Protein AF-A0A340Y3T9-F1 (afdb_monomer)

Structure (mmCIF, N/CA/C/O backbone):
data_AF-A0A340Y3T9-F1
#
_entry.id   AF-A0A340Y3T9-F1
#
loop_
_atom_site.group_PDB
_atom_site.id
_atom_site.type_symbol
_atom_site.label_atom_id
_atom_site.label_alt_id
_atom_site.label_comp_id
_atom_site.label_asym_id
_atom_site.label_entity_id
_atom_site.label_seq_id
_atom_site.pdbx_PDB_ins_code
_atom_site.Cartn_x
_atom_site.Cartn_y
_atom_site.Cartn_z
_atom_site.occupancy
_atom_site.B_iso_or_equiv
_atom_site.auth_seq_id
_atom_site.auth_comp_id
_atom_site.auth_asym_id
_atom_site.auth_atom_id
_atom_site.pdbx_PDB_model_num
ATOM 1 N N . GLU A 1 1 ? 13.109 -15.725 5.612 1.00 52.38 1 GLU A N 1
ATOM 2 C CA . GLU A 1 1 ? 12.552 -15.868 4.254 1.00 52.38 1 GLU A CA 1
ATOM 3 C C . GLU A 1 1 ? 12.036 -14.498 3.850 1.00 52.38 1 GLU A C 1
ATOM 5 O O . GLU A 1 1 ? 11.372 -13.873 4.668 1.00 52.38 1 GLU A O 1
ATOM 10 N N . TRP A 1 2 ? 12.459 -13.976 2.699 1.00 67.75 2 TRP A N 1
ATOM 11 C CA . TRP A 1 2 ? 12.108 -12.625 2.250 1.00 67.75 2 TRP A CA 1
ATOM 12 C C . TRP A 1 2 ? 11.184 -12.734 1.047 1.00 67.75 2 TRP A C 1
ATOM 14 O O . TRP A 1 2 ? 11.438 -13.543 0.158 1.00 67.75 2 TRP A O 1
ATOM 24 N N . VAL A 1 3 ? 10.126 -11.925 1.038 1.00 70.81 3 VAL A N 1
ATOM 25 C CA . VAL A 1 3 ? 9.194 -11.833 -0.089 1.00 70.81 3 VAL A CA 1
ATOM 26 C C . VAL A 1 3 ? 9.958 -11.286 -1.292 1.00 70.81 3 VAL A C 1
ATOM 28 O O . VAL A 1 3 ? 10.649 -10.274 -1.176 1.00 70.81 3 VAL A O 1
ATOM 31 N N . GLY A 1 4 ? 9.857 -11.958 -2.432 1.00 83.69 4 GLY A N 1
ATOM 32 C CA . GLY A 1 4 ? 10.547 -11.591 -3.657 1.00 83.69 4 GLY A CA 1
ATOM 33 C C . GLY A 1 4 ? 9.605 -11.500 -4.852 1.00 83.69 4 GLY A C 1
ATOM 34 O O . GLY A 1 4 ? 8.386 -11.357 -4.743 1.00 83.69 4 GLY A O 1
ATOM 35 N N . GLN A 1 5 ? 10.197 -11.583 -6.040 1.00 88.69 5 GLN A N 1
ATOM 36 C CA . GLN A 1 5 ? 9.478 -11.441 -7.305 1.00 88.69 5 GLN A CA 1
ATOM 37 C C . GLN A 1 5 ? 8.382 -12.503 -7.497 1.00 88.69 5 GLN A C 1
ATOM 39 O O . GLN A 1 5 ? 7.368 -12.230 -8.143 1.00 88.69 5 GLN A O 1
ATOM 44 N N . VAL A 1 6 ? 8.572 -13.708 -6.949 1.00 93.50 6 VAL A N 1
ATOM 45 C CA . VAL A 1 6 ? 7.628 -14.826 -7.090 1.00 93.50 6 VAL A CA 1
ATOM 46 C C . VAL A 1 6 ? 6.319 -14.512 -6.372 1.00 93.50 6 VAL A C 1
ATOM 48 O O . VAL A 1 6 ? 5.248 -14.590 -6.977 1.00 93.50 6 VAL A O 1
ATOM 51 N N . GLU A 1 7 ? 6.399 -14.083 -5.115 1.00 94.88 7 GLU A N 1
ATOM 52 C CA . GLU A 1 7 ? 5.232 -13.738 -4.306 1.00 94.88 7 GLU A CA 1
ATOM 53 C C . GLU A 1 7 ? 4.504 -12.516 -4.880 1.00 94.88 7 GLU A C 1
ATOM 55 O O . GLU A 1 7 ? 3.278 -12.525 -4.981 1.00 94.88 7 GLU A O 1
ATOM 60 N N . ILE A 1 8 ? 5.244 -11.494 -5.330 1.00 95.00 8 ILE A N 1
ATOM 61 C CA . ILE A 1 8 ? 4.664 -10.304 -5.975 1.00 95.00 8 ILE A CA 1
ATOM 62 C C . ILE A 1 8 ? 3.905 -10.689 -7.252 1.00 95.00 8 ILE A C 1
ATOM 64 O O . ILE A 1 8 ? 2.787 -10.223 -7.480 1.00 95.00 8 ILE A O 1
ATOM 68 N N . SER A 1 9 ? 4.471 -11.584 -8.065 1.00 95.62 9 SER A N 1
ATOM 69 C CA . SER A 1 9 ? 3.817 -12.068 -9.287 1.00 95.62 9 SER A CA 1
ATOM 70 C C . SER A 1 9 ? 2.536 -12.847 -8.971 1.00 95.62 9 SER A C 1
ATOM 72 O O . SER A 1 9 ? 1.508 -12.639 -9.620 1.00 95.62 9 SER A O 1
ATOM 74 N N . ALA A 1 10 ? 2.564 -13.700 -7.942 1.00 96.62 10 ALA A N 1
ATOM 75 C CA . AL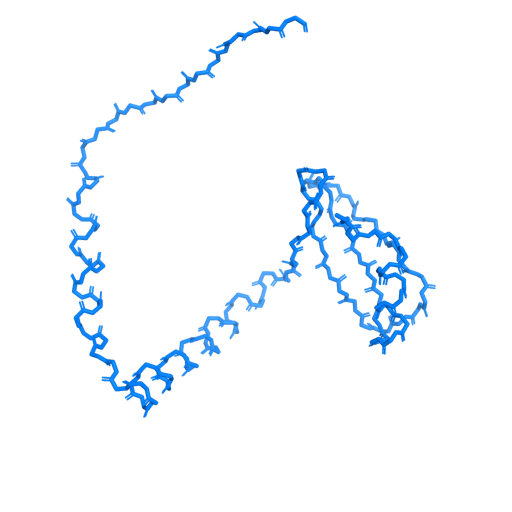A A 1 10 ? 1.390 -14.444 -7.494 1.00 96.62 10 ALA A CA 1
ATOM 76 C C . ALA A 1 10 ? 0.276 -13.507 -6.991 1.00 96.62 10 ALA A C 1
ATOM 78 O O . ALA A 1 10 ? -0.877 -13.644 -7.405 1.00 96.62 10 ALA A O 1
ATOM 79 N N . LEU A 1 11 ? 0.620 -12.516 -6.159 1.00 96.56 11 LEU A N 1
ATOM 80 C CA . LEU A 1 11 ? -0.325 -11.511 -5.660 1.00 96.56 11 LEU A CA 1
ATOM 81 C C . LEU A 1 11 ? -0.920 -10.672 -6.795 1.00 96.56 11 LEU A C 1
ATOM 83 O O . LEU A 1 11 ? -2.120 -10.391 -6.784 1.00 96.56 11 LEU A O 1
ATOM 87 N N . SER A 1 12 ? -0.109 -10.310 -7.791 1.00 97.69 12 SER A N 1
ATOM 88 C CA . SER A 1 12 ? -0.570 -9.561 -8.960 1.00 97.69 12 SER A CA 1
ATOM 89 C C . SER A 1 12 ? -1.671 -10.292 -9.714 1.00 97.69 12 SER A C 1
ATOM 91 O O . SER A 1 12 ? -2.721 -9.708 -9.989 1.00 97.69 12 SER A O 1
ATOM 93 N N . LEU A 1 13 ? -1.473 -11.583 -9.979 1.00 97.75 13 LEU A N 1
ATOM 94 C CA . LEU A 1 13 ? -2.463 -12.414 -10.659 1.00 97.75 13 LEU A CA 1
ATOM 95 C C . LEU A 1 13 ? -3.699 -12.664 -9.787 1.00 97.75 13 LEU A C 1
ATOM 97 O O . LEU A 1 13 ? -4.823 -12.542 -10.274 1.00 97.75 13 LEU A O 1
ATOM 101 N N . MET A 1 14 ? -3.502 -12.966 -8.501 1.00 98.00 14 MET A N 1
ATOM 102 C CA . MET A 1 14 ? -4.587 -13.270 -7.564 1.00 98.00 14 MET A CA 1
ATOM 103 C C . MET A 1 14 ? -5.534 -12.082 -7.368 1.00 98.00 14 MET A C 1
ATOM 105 O O . MET A 1 14 ? -6.752 -12.249 -7.402 1.00 98.00 14 MET A O 1
ATOM 109 N N . TYR A 1 15 ? -4.982 -10.881 -7.185 1.00 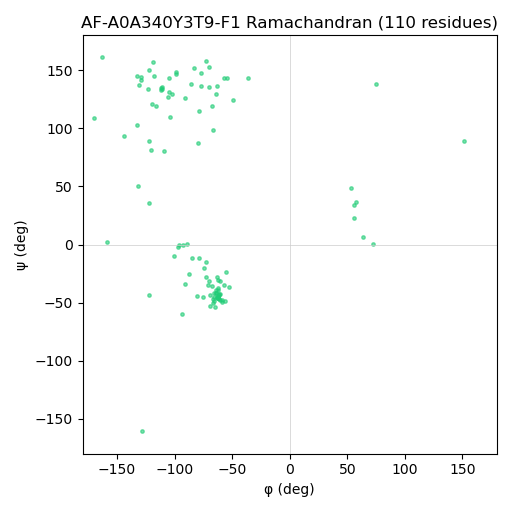97.69 15 TYR A N 1
ATOM 110 C CA . TYR A 1 15 ? -5.766 -9.671 -6.923 1.00 97.69 15 TYR A CA 1
ATOM 111 C C . TYR A 1 15 ? -6.032 -8.826 -8.168 1.00 97.69 15 TYR A C 1
ATOM 113 O O . TYR A 1 15 ? -6.736 -7.822 -8.073 1.00 97.69 15 TYR A O 1
ATOM 121 N N . ARG A 1 16 ? -5.504 -9.231 -9.330 1.00 97.81 16 ARG A N 1
ATOM 122 C CA . ARG A 1 16 ? -5.602 -8.499 -10.601 1.00 97.81 16 ARG A CA 1
ATOM 123 C C . ARG A 1 16 ? -5.123 -7.053 -10.477 1.00 97.81 16 ARG A C 1
ATOM 125 O O . ARG A 1 16 ? -5.814 -6.123 -10.893 1.00 97.81 16 ARG A O 1
ATOM 132 N N . LYS A 1 17 ? -3.943 -6.873 -9.880 1.00 98.12 17 LYS A N 1
ATOM 133 C CA . LYS A 1 17 ? -3.288 -5.566 -9.725 1.00 98.12 17 LYS A CA 1
ATOM 134 C C . LYS A 1 17 ? -1.847 -5.641 -10.177 1.00 98.12 17 LYS A C 1
ATOM 136 O O . LYS A 1 17 ? -1.157 -6.597 -9.838 1.00 98.12 17 LYS A O 1
ATOM 141 N N . ASP A 1 18 ? -1.382 -4.640 -10.909 1.00 97.69 18 ASP A N 1
ATOM 142 C CA . ASP A 1 18 ? 0.039 -4.539 -11.227 1.00 97.69 18 ASP A CA 1
ATOM 143 C C . ASP A 1 18 ? 0.821 -3.878 -10.086 1.00 97.69 18 ASP A C 1
ATOM 145 O O . ASP A 1 18 ? 0.279 -3.080 -9.325 1.00 97.69 18 ASP A O 1
ATOM 149 N N . PHE A 1 19 ? 2.098 -4.212 -9.948 1.00 97.38 19 PHE A N 1
ATOM 150 C CA . PHE A 1 19 ? 2.962 -3.708 -8.887 1.00 97.38 19 PHE A CA 1
ATOM 151 C C . PHE A 1 19 ? 4.022 -2.767 -9.458 1.00 97.38 19 PHE A C 1
ATOM 153 O O . PHE A 1 19 ? 4.681 -3.058 -10.461 1.00 97.38 19 PHE A O 1
ATOM 160 N N . ILE A 1 20 ? 4.198 -1.631 -8.787 1.00 96.69 20 ILE A N 1
ATOM 161 C CA . ILE A 1 20 ? 5.218 -0.626 -9.084 1.00 96.69 20 ILE A CA 1
ATOM 162 C C . ILE A 1 20 ? 6.066 -0.421 -7.832 1.00 96.69 20 ILE A C 1
ATOM 164 O O . ILE A 1 20 ? 5.523 -0.258 -6.739 1.00 96.69 20 ILE A O 1
ATOM 168 N N . ILE A 1 21 ? 7.388 -0.404 -7.998 1.00 95.44 21 ILE A N 1
ATOM 169 C CA . ILE A 1 21 ? 8.348 -0.292 -6.899 1.00 95.44 21 ILE A CA 1
ATOM 170 C C . ILE A 1 21 ? 9.210 0.960 -7.058 1.00 95.44 21 ILE A C 1
ATOM 172 O O . ILE A 1 21 ? 9.940 1.114 -8.040 1.00 95.44 21 ILE A O 1
ATOM 176 N N . TYR A 1 22 ? 9.152 1.824 -6.051 1.00 94.81 22 TYR A N 1
ATOM 177 C CA . TYR A 1 22 ? 10.081 2.925 -5.823 1.00 94.81 22 TYR A CA 1
ATOM 178 C C . TYR A 1 22 ? 11.291 2.405 -5.043 1.00 94.81 22 TYR A C 1
ATOM 180 O O . TYR A 1 22 ? 11.135 1.604 -4.124 1.00 94.81 22 TYR A O 1
ATOM 188 N N . ARG A 1 23 ? 12.496 2.841 -5.413 1.00 91.50 23 ARG A N 1
ATOM 189 C CA . ARG A 1 23 ? 13.748 2.441 -4.740 1.00 91.50 23 ARG A CA 1
ATOM 190 C C . ARG A 1 23 ? 14.513 3.641 -4.212 1.00 91.50 23 ARG A C 1
ATOM 192 O O . ARG A 1 23 ? 14.995 3.625 -3.090 1.00 91.50 23 ARG A O 1
ATOM 199 N N . GLU A 1 24 ? 14.588 4.687 -5.025 1.00 89.62 24 GLU A N 1
ATOM 200 C CA . GLU A 1 24 ? 15.350 5.891 -4.724 1.00 89.62 24 GLU A CA 1
ATOM 201 C C . GLU A 1 24 ? 14.478 7.136 -4.924 1.00 89.62 24 GLU A C 1
ATOM 203 O O . GLU A 1 24 ? 13.647 7.168 -5.844 1.00 89.62 24 GLU A O 1
ATOM 208 N N . PRO A 1 25 ? 14.651 8.175 -4.088 1.00 88.81 25 PRO A N 1
ATOM 209 C CA . PRO A 1 25 ? 13.996 9.458 -4.294 1.00 88.81 25 PRO A CA 1
ATOM 210 C C . PRO A 1 25 ? 14.339 10.044 -5.666 1.00 88.81 25 PRO A C 1
ATOM 212 O O . PRO A 1 25 ? 15.473 9.955 -6.125 1.00 88.81 25 PRO A O 1
ATOM 215 N N . ASN A 1 26 ? 13.367 10.701 -6.300 1.00 89.31 26 ASN A N 1
ATOM 216 C CA . ASN A 1 26 ? 13.524 11.396 -7.588 1.00 89.31 26 ASN A CA 1
ATOM 217 C C . ASN A 1 26 ? 13.886 10.505 -8.793 1.00 89.31 26 ASN A C 1
ATOM 219 O O . ASN A 1 26 ? 14.095 11.022 -9.890 1.00 89.31 26 ASN A O 1
ATOM 223 N N . VAL A 1 27 ? 13.906 9.181 -8.626 1.00 93.06 27 VAL A N 1
ATOM 224 C CA . VAL A 1 27 ? 14.099 8.219 -9.716 1.00 93.06 27 VAL A CA 1
ATOM 225 C C . VAL A 1 27 ? 12.744 7.667 -10.160 1.00 93.06 27 VAL A C 1
ATOM 227 O O . VAL A 1 27 ? 11.814 7.513 -9.365 1.00 93.06 27 VAL A O 1
ATOM 230 N N . SER A 1 28 ? 12.614 7.375 -11.456 1.00 94.38 28 SER A N 1
ATOM 231 C CA . SER A 1 28 ? 11.409 6.725 -11.978 1.00 94.38 28 SER A CA 1
ATOM 232 C C . SER A 1 28 ? 11.246 5.328 -11.368 1.00 94.38 28 SER A C 1
ATOM 234 O O . SER A 1 28 ? 12.223 4.581 -11.287 1.00 94.38 28 SER A O 1
ATOM 236 N N . PRO A 1 29 ? 10.033 4.939 -10.947 1.00 95.00 29 PRO A N 1
ATOM 237 C CA . PRO A 1 29 ? 9.828 3.638 -10.337 1.00 95.00 29 PRO A CA 1
ATOM 238 C C . PRO A 1 29 ? 9.904 2.510 -11.371 1.00 95.00 29 PRO A C 1
ATOM 240 O O . PRO A 1 29 ? 9.670 2.710 -12.563 1.00 95.00 29 PRO A O 1
ATOM 243 N N . SER A 1 30 ? 10.191 1.300 -10.899 1.00 94.12 30 SER A N 1
ATOM 244 C CA . SER A 1 30 ? 10.197 0.092 -11.724 1.00 94.12 30 SER A CA 1
ATOM 245 C C . SER A 1 30 ? 8.822 -0.565 -11.708 1.00 94.12 30 SER A C 1
ATOM 247 O O . SER A 1 30 ? 8.295 -0.877 -10.640 1.00 94.12 30 SER A O 1
ATOM 249 N N . GLN A 1 31 ? 8.251 -0.817 -12.881 1.00 94.81 31 GLN A N 1
ATOM 250 C CA . GLN A 1 31 ? 7.088 -1.686 -13.000 1.00 94.81 31 GLN A CA 1
ATOM 251 C C . GLN A 1 31 ? 7.572 -3.140 -12.932 1.00 94.81 31 GLN A C 1
ATOM 253 O O . GLN A 1 31 ? 8.352 -3.570 -13.774 1.00 94.81 31 GLN A O 1
ATOM 258 N N . VAL A 1 32 ? 7.174 -3.870 -11.888 1.00 94.69 32 VAL A N 1
ATOM 259 C CA . VAL A 1 32 ? 7.680 -5.234 -11.633 1.00 94.69 32 VAL A CA 1
ATOM 260 C C . VAL A 1 32 ? 6.712 -6.325 -12.072 1.00 94.69 32 VAL A C 1
ATOM 262 O O . VAL A 1 32 ? 7.088 -7.494 -12.107 1.00 94.69 32 VAL A O 1
ATOM 265 N N . THR A 1 33 ? 5.482 -5.956 -12.431 1.00 96.12 33 THR A N 1
ATOM 266 C CA . THR A 1 33 ? 4.529 -6.843 -13.103 1.00 96.12 33 THR A CA 1
ATOM 267 C C . THR A 1 33 ? 3.905 -6.136 -14.299 1.00 96.12 33 THR A C 1
ATOM 269 O O . THR A 1 33 ? 3.666 -4.928 -14.280 1.00 96.12 33 THR A O 1
ATOM 272 N N . GLU A 1 34 ? 3.640 -6.893 -15.357 1.00 94.56 34 GLU A N 1
ATOM 273 C CA . GLU A 1 34 ? 3.184 -6.368 -16.646 1.00 94.56 34 GLU A CA 1
ATOM 274 C C . GLU A 1 34 ? 1.967 -7.154 -17.142 1.00 94.56 34 GLU A C 1
ATOM 276 O O . GLU A 1 34 ? 1.924 -7.634 -18.269 1.00 94.56 34 GLU A O 1
ATOM 281 N N . ASN A 1 35 ? 0.967 -7.317 -16.272 1.00 96.75 35 ASN A N 1
ATOM 282 C CA . ASN A 1 35 ? -0.250 -8.062 -16.597 1.00 96.75 35 ASN A CA 1
ATOM 283 C C . ASN A 1 35 ? -1.345 -7.179 -17.228 1.00 96.75 35 ASN A C 1
ATOM 285 O O . ASN A 1 35 ? -2.438 -7.665 -17.528 1.00 96.75 35 ASN A O 1
ATOM 289 N N . ASN A 1 36 ? -1.065 -5.883 -17.416 1.00 96.69 36 ASN A N 1
ATOM 290 C CA . ASN A 1 36 ? -1.983 -4.879 -17.959 1.00 96.69 36 ASN A CA 1
ATOM 291 C C . ASN A 1 36 ? -3.279 -4.751 -17.145 1.00 96.69 36 ASN A C 1
ATOM 293 O O . ASN A 1 36 ? -4.362 -4.525 -17.697 1.00 96.69 36 ASN A O 1
ATOM 297 N N . PHE A 1 37 ? -3.181 -4.875 -15.823 1.00 97.81 37 PHE A N 1
ATOM 298 C CA . PHE A 1 37 ? -4.327 -4.664 -14.953 1.00 97.81 37 PHE A CA 1
ATOM 299 C C . PHE A 1 37 ? -4.619 -3.165 -14.765 1.00 97.81 37 PHE A C 1
ATOM 301 O O . PHE A 1 37 ? -3.703 -2.337 -14.778 1.00 97.81 37 PHE A O 1
ATOM 308 N N . PRO A 1 38 ? -5.899 -2.778 -14.596 1.00 96.06 38 PRO A N 1
ATOM 309 C CA . PRO A 1 38 ? -6.275 -1.368 -14.480 1.00 96.06 38 PRO A CA 1
ATOM 310 C C . PRO A 1 38 ? -5.802 -0.743 -13.162 1.00 96.06 38 PRO A C 1
ATOM 312 O O . PRO A 1 38 ? -5.499 0.448 -13.109 1.00 96.06 38 PRO A O 1
ATOM 315 N N . GLU A 1 39 ? -5.735 -1.544 -12.100 1.00 96.50 39 GLU A N 1
ATOM 316 C CA . GLU A 1 39 ? -5.333 -1.110 -10.769 1.00 96.50 39 GLU A CA 1
ATOM 317 C C . GLU A 1 39 ? -3.873 -1.446 -10.484 1.00 96.50 39 GLU A C 1
ATOM 319 O O . GLU A 1 39 ? -3.344 -2.458 -10.948 1.00 96.50 39 GLU A O 1
ATOM 324 N N . LYS A 1 40 ? -3.230 -0.590 -9.683 1.00 96.38 40 LYS A N 1
ATOM 325 C CA . LYS A 1 40 ? -1.818 -0.713 -9.323 1.00 96.38 40 LYS A CA 1
ATOM 326 C C . LYS A 1 40 ? -1.619 -0.628 -7.816 1.00 96.38 40 LYS A C 1
ATOM 328 O O . LYS A 1 40 ? -2.269 0.177 -7.150 1.00 96.38 40 LYS A O 1
ATOM 333 N N . VAL A 1 41 ? -0.697 -1.433 -7.305 1.00 96.62 41 VAL A N 1
ATOM 334 C CA . VAL A 1 41 ? -0.154 -1.358 -5.947 1.00 96.62 41 VAL A CA 1
ATOM 335 C C . VAL A 1 41 ? 1.217 -0.695 -6.025 1.00 96.62 41 VAL A C 1
ATOM 337 O O . VAL A 1 41 ? 2.054 -1.077 -6.843 1.00 96.62 41 VAL A O 1
ATOM 340 N N . LEU A 1 42 ? 1.434 0.320 -5.192 1.00 96.25 42 LEU A N 1
ATOM 341 C CA . LEU A 1 42 ? 2.690 1.059 -5.130 1.00 96.25 42 LEU A CA 1
ATOM 342 C C . LEU A 1 42 ? 3.448 0.643 -3.872 1.00 96.25 42 LEU A C 1
ATOM 344 O O . LEU A 1 42 ? 2.901 0.711 -2.771 1.00 96.25 42 LEU A O 1
ATOM 348 N N . LEU A 1 43 ? 4.699 0.237 -4.043 1.00 95.56 43 LEU A N 1
ATOM 349 C CA . LEU A 1 43 ? 5.591 -0.147 -2.957 1.00 95.56 43 LEU A CA 1
ATOM 350 C C . LEU A 1 43 ? 6.851 0.718 -2.974 1.00 95.56 43 LEU A C 1
ATOM 352 O O . LEU A 1 43 ? 7.316 1.127 -4.036 1.00 95.56 43 LEU A O 1
ATOM 356 N N . CYS A 1 44 ? 7.433 0.950 -1.808 1.00 94.19 44 CYS A N 1
ATOM 357 C CA . CYS A 1 44 ? 8.800 1.415 -1.646 1.00 94.19 44 CYS A CA 1
ATOM 358 C C . CYS A 1 44 ? 9.641 0.228 -1.185 1.00 94.19 44 CYS A C 1
ATOM 360 O O . CYS A 1 44 ? 9.237 -0.475 -0.263 1.00 94.19 44 CYS A O 1
ATOM 362 N N . PHE A 1 45 ? 10.779 -0.010 -1.829 1.00 93.31 45 PHE A N 1
ATOM 363 C CA . PHE A 1 45 ? 11.753 -0.995 -1.379 1.00 93.31 45 PHE A CA 1
ATOM 364 C C . PHE A 1 45 ? 12.930 -0.284 -0.723 1.00 93.31 45 PHE A C 1
ATOM 366 O O . PHE A 1 45 ? 13.715 0.373 -1.408 1.00 93.3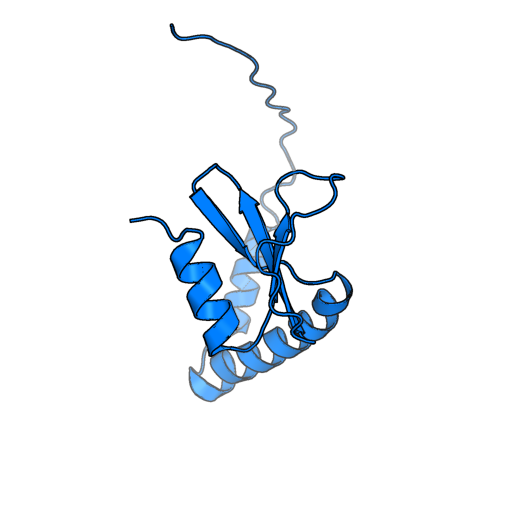1 45 PHE A O 1
ATOM 373 N N . SER A 1 46 ? 13.046 -0.426 0.594 1.00 88.75 46 SER A N 1
ATOM 374 C CA . SER A 1 46 ? 14.074 0.209 1.416 1.00 88.75 46 SER A CA 1
ATOM 375 C C . SER A 1 46 ? 14.942 -0.842 2.117 1.00 88.75 46 SER A C 1
ATOM 377 O O . SER A 1 46 ? 14.560 -2.005 2.281 1.00 88.75 46 SER A O 1
ATOM 379 N N . ASN A 1 47 ? 16.158 -0.445 2.503 1.00 79.19 47 ASN A N 1
ATOM 380 C CA . ASN A 1 47 ? 17.059 -1.217 3.373 1.00 79.19 47 ASN A CA 1
ATOM 381 C C . ASN A 1 47 ? 17.391 -2.646 2.895 1.00 79.19 47 ASN A C 1
ATOM 383 O O . ASN A 1 47 ? 17.767 -3.508 3.685 1.00 79.19 47 ASN A O 1
ATOM 387 N N . GLY A 1 48 ? 17.265 -2.909 1.591 1.00 80.75 48 GLY A N 1
ATOM 388 C CA . GLY A 1 48 ? 17.645 -4.177 0.963 1.00 80.75 48 GLY A CA 1
ATOM 389 C C . GLY A 1 48 ? 16.730 -5.367 1.267 1.00 80.75 48 GLY A C 1
ATOM 390 O O . GLY A 1 48 ? 16.994 -6.458 0.763 1.00 80.75 48 GLY A O 1
ATOM 391 N N . ASN A 1 49 ? 15.666 -5.192 2.057 1.00 83.75 49 ASN A N 1
ATOM 392 C CA . ASN A 1 49 ? 14.754 -6.278 2.423 1.00 83.75 49 ASN A CA 1
ATOM 393 C C . ASN A 1 49 ? 13.355 -5.827 2.893 1.00 83.75 49 ASN A C 1
ATOM 395 O O . ASN A 1 49 ? 12.543 -6.682 3.256 1.00 83.75 49 ASN A O 1
ATOM 399 N N . HIS A 1 50 ? 13.060 -4.524 2.901 1.00 90.56 50 HIS A N 1
ATOM 400 C CA . HIS A 1 50 ? 11.809 -3.996 3.435 1.00 90.56 50 HIS A CA 1
ATOM 401 C C . HIS A 1 50 ? 10.925 -3.420 2.331 1.00 90.56 50 HIS A C 1
ATOM 403 O O . HIS A 1 50 ? 11.402 -2.693 1.461 1.00 90.56 50 HIS A O 1
ATOM 409 N N . TYR A 1 51 ? 9.635 -3.751 2.378 1.00 93.06 51 TYR A N 1
ATOM 410 C CA . TYR A 1 51 ? 8.624 -3.192 1.490 1.00 93.06 51 TYR A CA 1
ATOM 411 C C . TYR A 1 51 ? 7.609 -2.393 2.296 1.00 93.06 51 TYR A C 1
ATOM 413 O O . TYR A 1 51 ? 6.883 -2.965 3.107 1.00 93.06 51 TYR A O 1
ATOM 421 N N . ASP A 1 52 ? 7.507 -1.104 1.993 1.00 93.38 52 ASP A N 1
ATOM 422 C CA . ASP A 1 52 ? 6.470 -0.221 2.517 1.00 93.38 52 ASP A CA 1
ATOM 423 C C . ASP A 1 52 ? 5.420 0.056 1.445 1.00 93.38 52 ASP A C 1
ATOM 425 O O . ASP A 1 52 ? 5.744 0.226 0.268 1.00 93.38 52 ASP A O 1
ATOM 429 N N . ILE A 1 53 ? 4.149 0.148 1.834 1.00 93.69 53 ILE A N 1
ATOM 430 C CA . ILE A 1 53 ? 3.098 0.587 0.915 1.00 93.69 53 ILE A CA 1
ATOM 431 C C . ILE A 1 53 ? 3.147 2.104 0.736 1.00 93.69 53 ILE A C 1
ATOM 433 O O . ILE A 1 53 ? 3.270 2.862 1.697 1.00 93.69 53 ILE A O 1
ATOM 437 N N . VAL A 1 54 ? 3.009 2.555 -0.507 1.00 94.00 54 VAL A N 1
ATOM 438 C CA . VAL A 1 54 ? 3.012 3.977 -0.848 1.00 94.00 54 VAL A CA 1
ATOM 439 C C . VAL A 1 54 ? 1.624 4.385 -1.311 1.00 94.00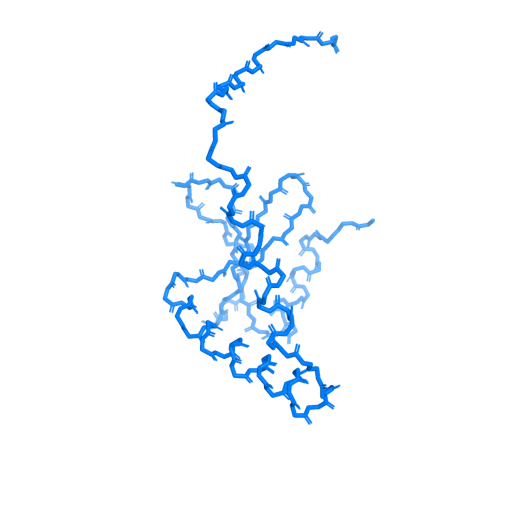 54 VAL A C 1
ATOM 441 O O . VAL A 1 54 ? 1.012 3.741 -2.162 1.00 94.00 54 VAL A O 1
ATOM 444 N N . TYR A 1 55 ? 1.138 5.504 -0.785 1.00 92.75 55 TYR A N 1
ATOM 445 C CA . TYR A 1 55 ? -0.110 6.111 -1.227 1.00 92.75 55 TYR A CA 1
ATOM 446 C C . TYR A 1 55 ? 0.146 7.502 -1.809 1.00 92.75 55 TYR A C 1
ATOM 448 O O . TYR A 1 55 ? 1.004 8.233 -1.310 1.00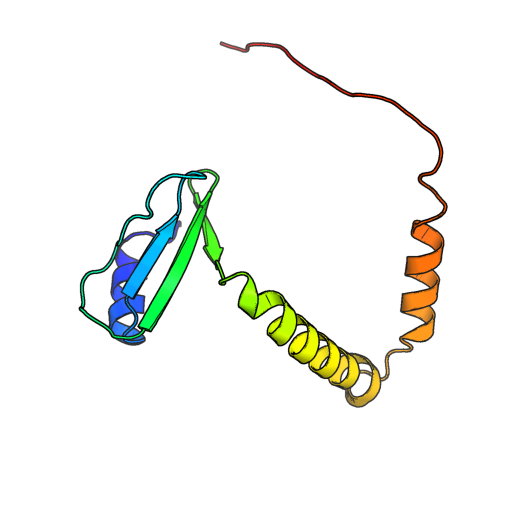 92.75 55 TYR A O 1
ATOM 456 N N . PRO A 1 56 ? -0.611 7.916 -2.841 1.00 91.25 56 PRO A N 1
ATOM 457 C CA . PRO A 1 56 ? -0.594 9.298 -3.302 1.00 91.25 56 PRO A CA 1
ATOM 458 C C . PRO A 1 56 ? -0.903 10.268 -2.155 1.00 91.25 56 PRO A C 1
ATOM 460 O O . PRO A 1 56 ? -1.792 9.995 -1.354 1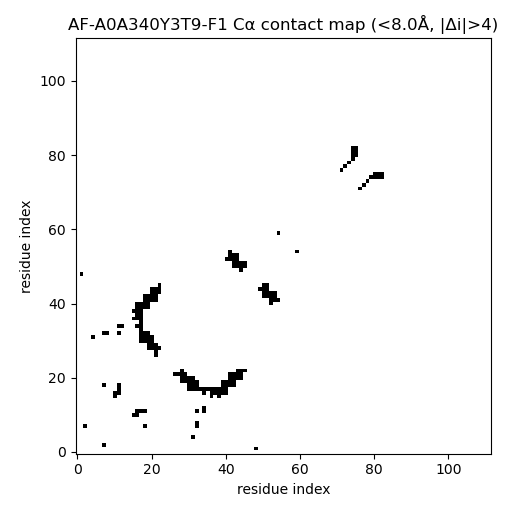.00 91.25 56 PRO A O 1
ATOM 463 N N . ILE A 1 57 ? -0.256 11.438 -2.130 1.00 90.19 57 ILE A N 1
ATOM 464 C CA . ILE A 1 57 ? -0.408 12.443 -1.055 1.00 90.19 57 ILE A CA 1
ATOM 465 C C . ILE A 1 57 ? -1.879 12.811 -0.800 1.00 90.19 57 ILE A C 1
ATOM 467 O O . ILE A 1 57 ? -2.289 12.955 0.348 1.00 90.19 57 ILE A O 1
ATOM 471 N N . LYS A 1 58 ? -2.702 12.865 -1.856 1.00 87.50 58 LYS A N 1
ATOM 472 C CA . LYS A 1 58 ? -4.157 13.094 -1.763 1.00 87.50 58 LYS A CA 1
ATOM 473 C C . LYS A 1 58 ? -4.899 12.106 -0.849 1.00 87.50 58 LYS A C 1
ATOM 475 O O . LYS A 1 58 ? -5.972 12.422 -0.358 1.00 87.50 58 LYS A O 1
ATOM 480 N N . TYR A 1 59 ? -4.348 10.914 -0.621 1.00 90.94 59 TYR A N 1
ATOM 481 C CA . TYR A 1 59 ? -4.944 9.903 0.251 1.00 90.94 59 TYR A CA 1
ATOM 482 C C . TYR A 1 59 ? -4.799 10.250 1.737 1.00 90.94 59 TYR A C 1
ATOM 484 O O . TYR A 1 59 ? -5.565 9.745 2.552 1.00 90.94 59 TYR A O 1
ATOM 492 N N . LYS A 1 60 ? -3.851 11.128 2.099 1.00 91.94 60 LYS A N 1
ATOM 493 C CA . LYS A 1 60 ? -3.587 11.516 3.491 1.00 91.94 60 LYS A CA 1
ATOM 494 C C . LYS A 1 60 ? -4.838 12.066 4.172 1.00 91.94 60 LYS A C 1
ATOM 496 O O . LYS A 1 60 ? -5.173 11.623 5.264 1.00 91.94 60 LYS A O 1
ATOM 501 N N . GLU A 1 61 ? -5.538 12.991 3.520 1.00 92.19 61 GLU A N 1
ATOM 502 C CA . GLU A 1 61 ? -6.732 13.632 4.083 1.00 92.19 61 GLU A CA 1
ATOM 503 C C . GLU A 1 61 ? -7.873 12.629 4.269 1.00 92.19 61 GLU A C 1
ATOM 505 O O . GLU A 1 61 ? -8.431 12.514 5.358 1.00 92.19 61 GLU A O 1
ATOM 510 N N . SER A 1 62 ? -8.173 11.835 3.235 1.00 91.94 62 SER A N 1
ATOM 511 C CA . SER A 1 62 ? -9.210 10.801 3.318 1.00 91.94 62 SER A CA 1
ATOM 512 C C . SER A 1 62 ? -8.885 9.754 4.384 1.00 91.94 62 SER A C 1
ATOM 514 O O . SER A 1 62 ? -9.751 9.389 5.177 1.00 91.94 62 SER A O 1
ATOM 516 N N . SER A 1 63 ? -7.628 9.307 4.450 1.00 92.94 63 SER A N 1
ATOM 517 C CA . SER A 1 63 ? -7.179 8.347 5.457 1.00 92.94 63 SER A CA 1
ATOM 518 C C . SER A 1 63 ? -7.275 8.919 6.867 1.00 92.94 63 SER A C 1
ATOM 520 O O . SER A 1 63 ? -7.663 8.184 7.767 1.00 92.94 63 SER A O 1
ATOM 522 N N . ALA A 1 64 ? -6.959 10.201 7.073 1.00 94.19 64 ALA A N 1
ATOM 523 C CA . ALA A 1 64 ? -7.067 10.841 8.382 1.00 94.19 64 ALA A CA 1
ATOM 524 C C . ALA A 1 64 ? -8.515 10.837 8.895 1.00 94.19 64 ALA A C 1
ATOM 526 O O . ALA A 1 64 ? -8.747 10.487 10.050 1.00 94.19 64 ALA A O 1
ATOM 527 N N . VAL A 1 65 ? -9.489 11.134 8.025 1.00 95.00 65 VAL A N 1
ATOM 528 C CA . VAL A 1 65 ? -10.922 11.092 8.371 1.00 95.00 65 VAL A CA 1
ATOM 529 C C . VAL A 1 65 ? -11.386 9.666 8.679 1.00 95.00 65 VAL A C 1
ATOM 531 O O . VAL A 1 65 ? -12.086 9.432 9.661 1.00 95.00 65 VAL A O 1
ATOM 534 N N . CYS A 1 66 ? -10.996 8.686 7.860 1.00 95.88 66 CYS A N 1
ATOM 535 C CA . CYS A 1 66 ? -11.357 7.292 8.121 1.00 95.88 66 CYS A CA 1
ATOM 536 C C . CYS A 1 66 ? -10.729 6.775 9.422 1.00 95.88 66 CYS A C 1
ATOM 538 O O . CYS A 1 66 ? -11.393 6.078 10.187 1.00 95.88 66 CYS A O 1
ATOM 540 N N . GLN A 1 67 ? -9.463 7.117 9.670 1.00 95.75 67 GLN A N 1
ATOM 541 C CA . GLN A 1 67 ? -8.743 6.742 10.884 1.00 95.75 67 GLN A CA 1
ATOM 542 C C . GLN A 1 67 ? -9.388 7.365 12.125 1.00 95.75 67 GLN A C 1
ATOM 544 O O . GLN A 1 67 ? -9.606 6.641 13.093 1.00 95.75 67 GLN A O 1
ATOM 549 N N . SER A 1 68 ? -9.747 8.656 12.100 1.00 94.94 68 SER A N 1
ATOM 550 C CA . SER A 1 68 ? -10.384 9.307 13.253 1.00 94.94 68 SER A CA 1
ATOM 551 C C . SER A 1 68 ? -11.726 8.663 13.597 1.00 94.94 68 SER A C 1
ATOM 553 O O . SER A 1 68 ? -11.943 8.300 14.750 1.00 94.94 68 SER A O 1
ATOM 555 N N . LEU A 1 69 ? -12.577 8.419 12.594 1.00 96.75 69 LEU A N 1
ATOM 556 C CA . LEU A 1 69 ? -13.867 7.760 12.796 1.00 96.75 69 LEU A CA 1
ATOM 557 C C . LEU A 1 69 ? -13.700 6.336 13.341 1.00 96.75 69 LEU A C 1
ATOM 559 O O . LEU A 1 69 ? -14.393 5.940 14.277 1.00 96.75 69 LEU A O 1
ATOM 563 N N . LEU A 1 70 ? -12.786 5.553 12.758 1.00 97.12 70 LEU A N 1
ATOM 564 C CA . LEU A 1 70 ? -12.550 4.177 13.187 1.00 97.12 70 LEU A CA 1
ATOM 565 C C . LEU A 1 70 ? -12.071 4.124 14.641 1.00 97.12 70 LEU A C 1
ATOM 567 O O . LEU A 1 70 ? -12.597 3.332 15.423 1.00 97.12 70 LEU A O 1
ATOM 571 N N . TYR A 1 71 ? -11.101 4.961 15.011 1.00 94.69 71 TYR A N 1
ATOM 572 C CA . TYR A 1 71 ? -10.573 4.965 16.372 1.00 94.69 71 TYR A CA 1
ATOM 573 C C . TYR A 1 71 ? -11.551 5.537 17.391 1.00 94.69 71 TYR A C 1
ATOM 575 O O . TYR A 1 71 ? -11.618 5.002 18.493 1.00 94.69 71 TYR A O 1
ATOM 583 N N . GLU A 1 72 ? -12.361 6.537 17.038 1.00 93.38 72 GLU A N 1
ATOM 584 C CA . GLU A 1 72 ? -13.447 7.003 17.907 1.00 93.38 72 GLU A CA 1
ATOM 585 C C . GLU A 1 72 ? -14.422 5.855 18.218 1.00 93.38 72 GLU A C 1
ATOM 587 O O . GLU A 1 72 ? -14.722 5.569 19.381 1.00 93.38 72 GLU A O 1
ATOM 592 N N . LEU A 1 73 ? -14.872 5.136 17.181 1.00 96.38 73 LEU A N 1
ATOM 593 C CA . LEU A 1 73 ? -15.776 3.997 17.341 1.00 96.38 73 LEU A CA 1
ATOM 594 C C . LEU A 1 73 ? -15.147 2.889 18.190 1.00 96.38 73 LEU A C 1
ATOM 596 O O . LEU A 1 73 ? -15.783 2.382 19.117 1.00 96.38 73 LEU A O 1
ATOM 600 N N . LEU A 1 74 ? -13.903 2.511 17.894 1.00 96.56 74 LEU A N 1
ATOM 601 C CA . LEU A 1 74 ? -13.213 1.451 18.620 1.00 96.56 74 LEU A CA 1
ATOM 602 C C . LEU A 1 74 ? -12.974 1.838 20.079 1.00 96.56 74 LEU A C 1
ATOM 604 O O . LEU A 1 74 ? -13.381 1.099 20.973 1.00 96.56 74 LEU A O 1
ATOM 608 N N . TYR A 1 75 ? -12.353 2.986 20.338 1.00 95.31 75 TYR A N 1
ATOM 609 C CA . TYR A 1 75 ? -11.973 3.374 21.691 1.00 95.31 75 TYR A CA 1
ATOM 610 C C . TYR A 1 75 ? -13.189 3.698 22.545 1.00 95.31 75 TYR A C 1
ATOM 612 O O . TYR A 1 75 ? -13.371 3.086 23.595 1.00 95.31 75 TYR A O 1
ATOM 620 N N . GLU A 1 76 ? -14.081 4.575 22.097 1.00 93.50 76 GLU A N 1
ATOM 621 C CA . GLU A 1 76 ? -15.195 4.988 22.947 1.00 93.50 76 GLU A CA 1
ATOM 622 C C . GLU A 1 76 ? -16.340 3.979 22.947 1.00 93.50 76 GLU A C 1
ATOM 624 O O . GLU A 1 76 ? -16.938 3.688 23.989 1.00 93.50 76 GLU A O 1
ATOM 629 N N . LYS A 1 77 ? -16.711 3.471 21.764 1.00 94.31 77 LYS A N 1
ATOM 630 C CA . LYS A 1 77 ? -17.966 2.725 21.618 1.00 94.31 77 LYS A CA 1
ATOM 631 C C . LYS A 1 77 ? -17.776 1.229 21.831 1.00 94.31 77 LYS A C 1
ATOM 633 O O . LYS A 1 77 ? -18.678 0.623 22.412 1.00 94.31 77 LYS A O 1
ATOM 638 N N . VAL A 1 78 ? -16.638 0.654 21.445 1.00 97.12 78 VAL A N 1
ATOM 639 C CA . VAL A 1 78 ? -16.353 -0.780 21.628 1.00 97.12 78 VAL A CA 1
ATOM 640 C C . VAL A 1 78 ? -15.600 -1.034 22.933 1.00 97.12 78 VAL A C 1
ATOM 642 O O . VAL A 1 78 ? -16.119 -1.724 23.807 1.00 97.12 78 VAL A O 1
ATOM 645 N N . PHE A 1 79 ? -14.416 -0.445 23.098 1.00 95.81 79 PHE A N 1
ATOM 646 C CA . PHE A 1 79 ? -13.522 -0.730 24.225 1.00 95.81 79 PHE A CA 1
ATOM 647 C C . PHE A 1 79 ? -13.824 0.074 25.491 1.00 95.81 79 PHE A C 1
ATOM 649 O O . PHE A 1 79 ? -13.311 -0.261 26.555 1.00 95.81 79 PHE A O 1
ATOM 656 N N . LYS A 1 80 ? -14.682 1.098 25.397 1.00 94.56 80 LYS A N 1
ATOM 657 C CA . LYS A 1 80 ? -15.035 1.994 26.514 1.00 94.56 80 LYS A CA 1
ATOM 658 C C . LYS A 1 80 ? -13.804 2.656 27.145 1.00 94.56 80 LYS A C 1
ATOM 660 O O . LYS A 1 80 ? -13.747 2.878 28.353 1.00 94.56 80 LYS A O 1
ATOM 665 N N . THR A 1 81 ? -12.809 2.949 26.318 1.00 93.44 81 THR A N 1
ATOM 666 C CA . THR A 1 81 ? -11.578 3.630 26.693 1.00 93.44 81 THR A CA 1
ATOM 667 C C . THR A 1 81 ? -11.866 5.090 27.027 1.00 93.44 81 THR A C 1
ATOM 669 O O . THR A 1 81 ? -12.579 5.781 26.304 1.00 93.44 81 THR A O 1
ATOM 672 N N . ASP A 1 82 ? -11.276 5.567 28.120 1.00 90.38 82 ASP A N 1
ATOM 673 C CA . ASP A 1 82 ? -11.315 6.972 28.517 1.00 90.38 82 ASP A CA 1
ATOM 674 C C . ASP A 1 82 ? -10.279 7.764 27.706 1.00 90.38 82 ASP A C 1
ATOM 676 O O . ASP A 1 82 ? -9.115 7.891 28.093 1.00 90.38 82 ASP A O 1
ATOM 680 N N . VAL A 1 83 ? -10.696 8.237 26.530 1.00 87.69 83 VAL A N 1
ATOM 681 C CA . VAL A 1 83 ? -9.823 8.941 25.577 1.00 87.69 83 VAL A CA 1
ATOM 682 C C . VAL A 1 83 ? -9.284 10.250 26.165 1.00 87.69 83 VAL A C 1
ATOM 684 O O . VAL A 1 83 ? -8.164 10.643 25.846 1.00 87.69 83 VAL A O 1
ATOM 687 N N . SER A 1 84 ? -10.006 10.889 27.092 1.00 86.25 84 SER A N 1
ATOM 688 C CA . SER A 1 84 ? -9.539 12.106 27.768 1.00 86.25 84 SER A CA 1
ATOM 689 C C . SER A 1 84 ? -8.266 11.868 28.580 1.00 86.25 84 SER A C 1
ATOM 691 O O . SER A 1 84 ? -7.375 12.711 28.568 1.00 86.25 84 SER A O 1
ATOM 693 N N . LYS A 1 85 ? -8.132 10.706 29.234 1.00 85.00 85 LYS A N 1
ATOM 694 C CA . LYS A 1 85 ? -6.893 10.343 29.944 1.00 85.00 85 LYS A CA 1
ATOM 695 C C . LYS A 1 85 ? -5.718 10.119 28.999 1.00 85.00 85 LYS A C 1
ATOM 697 O O . LYS A 1 85 ? -4.591 10.446 29.356 1.00 85.00 85 LYS A O 1
ATOM 702 N N . ILE A 1 86 ? -5.979 9.562 27.816 1.00 84.62 86 ILE A N 1
ATOM 703 C CA . ILE A 1 86 ? -4.950 9.360 26.789 1.00 84.62 86 ILE A CA 1
ATOM 704 C C . ILE A 1 86 ? -4.467 10.715 26.275 1.00 84.62 86 ILE A C 1
ATOM 706 O O . ILE A 1 86 ? -3.263 10.943 26.213 1.00 84.62 86 ILE A O 1
ATOM 710 N N . LEU A 1 87 ? -5.398 11.622 25.969 1.00 82.12 87 LEU A N 1
ATOM 711 C CA . LEU A 1 87 ? -5.066 12.956 25.476 1.00 82.12 87 LEU A CA 1
ATOM 712 C C . LEU A 1 87 ? -4.267 13.762 26.510 1.00 82.12 87 LEU A C 1
ATOM 714 O O . LEU A 1 87 ? -3.217 14.296 26.177 1.00 82.12 87 LEU A O 1
ATOM 718 N N . MET A 1 88 ? -4.680 13.735 27.783 1.00 80.19 88 MET A N 1
ATOM 719 C CA . MET A 1 88 ? -3.929 14.383 28.867 1.00 80.19 88 MET A CA 1
ATOM 720 C C . MET A 1 88 ? -2.485 13.875 28.987 1.00 80.19 88 MET A C 1
ATOM 722 O O . MET A 1 88 ? -1.599 14.653 29.323 1.00 80.19 88 MET A O 1
ATOM 726 N N . GLY A 1 89 ? -2.238 12.585 28.725 1.00 76.12 89 GLY A N 1
ATOM 727 C CA . GLY A 1 89 ? -0.889 12.013 28.744 1.00 76.12 89 GLY A CA 1
ATOM 728 C C . GLY A 1 89 ? -0.017 12.440 27.557 1.00 76.12 89 GLY A C 1
ATOM 729 O O . GLY A 1 89 ? 1.203 12.509 27.696 1.00 76.12 89 GLY A O 1
ATOM 730 N N . LEU A 1 90 ? -0.630 12.751 26.411 1.00 74.44 90 LEU A N 1
ATOM 731 C CA . LEU A 1 90 ? 0.069 13.253 25.225 1.00 74.44 90 LEU A CA 1
ATOM 732 C C . LEU A 1 90 ? 0.471 14.723 25.404 1.00 74.44 90 LEU A C 1
ATOM 734 O O . LEU A 1 90 ? 1.633 15.059 25.188 1.00 74.44 90 LEU A O 1
ATOM 738 N N . ASP A 1 91 ? -0.439 15.558 25.911 1.00 68.62 91 ASP A N 1
ATOM 739 C CA . ASP A 1 91 ? -0.184 16.989 26.142 1.00 68.62 91 ASP A CA 1
ATOM 740 C C . ASP A 1 91 ? 0.946 17.225 27.164 1.00 68.62 91 ASP A C 1
ATOM 742 O O . ASP A 1 91 ? 1.701 18.192 27.074 1.00 68.62 91 ASP A O 1
ATOM 746 N N . THR A 1 92 ? 1.123 16.318 28.133 1.00 59.78 92 THR A N 1
ATOM 747 C CA . THR A 1 92 ? 2.232 16.396 29.102 1.00 59.78 92 THR A CA 1
ATOM 748 C C . THR A 1 92 ? 3.608 16.063 28.522 1.00 59.78 92 THR A C 1
ATOM 750 O O . THR A 1 92 ? 4.611 16.360 29.168 1.00 59.78 92 THR A O 1
ATOM 753 N N . SER A 1 93 ? 3.679 15.458 27.332 1.00 56.56 93 SER A N 1
ATOM 754 C CA . SER A 1 93 ? 4.948 15.107 26.685 1.00 56.56 93 SER A CA 1
ATOM 755 C C . SER A 1 93 ? 5.513 16.246 25.830 1.00 56.56 93 SER A C 1
ATOM 757 O O . SER A 1 93 ? 6.724 16.306 25.648 1.00 56.56 93 SER A O 1
ATOM 759 N N . GLU A 1 94 ? 4.674 17.159 25.330 1.00 55.25 94 GLU A N 1
ATOM 760 C CA . GLU A 1 94 ? 5.109 18.241 24.428 1.00 55.25 94 GLU A CA 1
ATOM 761 C C . GLU A 1 94 ? 5.795 19.415 25.158 1.00 55.25 94 GLU A C 1
ATOM 763 O O . GLU A 1 94 ? 6.432 20.248 24.524 1.00 55.25 94 GLU A O 1
ATOM 768 N N . VAL A 1 95 ? 5.731 19.473 26.494 1.00 48.16 95 VAL A N 1
ATOM 769 C CA . VAL A 1 95 ? 6.338 20.557 27.303 1.00 48.16 95 VAL A CA 1
ATOM 770 C C . VAL A 1 95 ? 7.770 20.220 27.767 1.00 48.16 95 VAL A C 1
ATOM 772 O O . VAL A 1 95 ? 8.416 21.028 28.430 1.00 48.16 95 VAL A O 1
ATOM 775 N N . ALA A 1 96 ? 8.301 19.040 27.426 1.00 45.16 96 ALA A N 1
ATOM 776 C CA . ALA A 1 96 ? 9.632 18.604 27.863 1.00 45.16 96 ALA A CA 1
ATOM 777 C C . ALA A 1 96 ? 10.773 18.858 26.855 1.00 45.16 96 ALA A C 1
ATOM 779 O O . ALA A 1 96 ? 11.915 18.575 27.202 1.00 45.16 96 ALA A O 1
ATOM 780 N N . ASP A 1 97 ? 10.502 19.429 25.673 1.00 45.44 97 ASP A N 1
ATOM 781 C CA . ASP A 1 97 ? 11.512 19.645 24.616 1.00 45.44 97 ASP A CA 1
ATOM 782 C C . ASP A 1 97 ? 11.668 21.122 24.187 1.00 45.44 97 ASP A C 1
ATOM 784 O O . ASP A 1 97 ? 11.971 21.435 23.037 1.00 45.44 97 ASP A O 1
ATOM 788 N N . GLU A 1 98 ? 11.543 22.065 25.125 1.00 46.19 98 GLU A N 1
ATOM 789 C CA . GLU A 1 98 ? 12.097 23.420 24.967 1.00 46.19 98 GLU A CA 1
ATOM 790 C C . GLU A 1 98 ? 13.292 23.604 25.911 1.00 46.19 98 GLU A C 1
ATOM 792 O O . GLU A 1 98 ? 13.155 24.144 27.006 1.00 46.19 98 GLU A O 1
ATOM 797 N N . ASN A 1 99 ? 14.455 23.086 25.496 1.00 43.78 99 ASN A N 1
ATOM 798 C CA . ASN A 1 99 ? 15.825 23.560 25.771 1.00 43.78 99 ASN A CA 1
ATOM 799 C C . ASN A 1 99 ? 16.807 22.380 25.734 1.00 43.78 99 ASN A C 1
ATOM 801 O O . ASN A 1 99 ? 17.095 21.778 26.763 1.00 43.78 99 ASN A O 1
ATOM 805 N N . ASN A 1 100 ? 17.350 22.085 24.552 1.00 36.06 100 ASN A N 1
ATOM 806 C CA . ASN A 1 100 ? 18.793 21.934 24.351 1.00 36.06 100 ASN A CA 1
ATOM 807 C C . ASN A 1 100 ? 19.083 21.836 22.853 1.00 36.06 100 ASN A C 1
ATOM 809 O O . ASN A 1 100 ? 18.789 20.850 22.184 1.00 36.06 100 ASN A O 1
ATOM 813 N N . SER A 1 101 ? 19.674 22.905 22.333 1.00 48.78 101 SER A N 1
ATOM 814 C CA . SER A 1 101 ? 20.397 22.896 21.075 1.00 48.78 101 SER A CA 1
ATOM 815 C C . SER A 1 101 ? 21.644 22.026 21.225 1.00 48.78 101 SER A C 1
ATOM 817 O O . SER A 1 101 ? 22.660 22.516 21.709 1.00 48.78 101 SER A O 1
ATOM 819 N N . GLU A 1 102 ? 21.601 20.777 20.776 1.00 35.22 102 GLU A N 1
ATOM 820 C CA . GLU A 1 102 ? 22.817 20.072 20.372 1.00 35.22 102 GLU A CA 1
ATOM 821 C C . GLU A 1 102 ? 22.579 19.409 19.017 1.00 35.22 102 GLU A C 1
ATOM 823 O O . GLU A 1 102 ? 21.907 18.392 18.872 1.00 35.22 102 GLU A O 1
ATOM 828 N N . ILE A 1 103 ? 23.136 20.072 18.003 1.00 47.25 103 ILE A N 1
ATOM 829 C CA . ILE A 1 103 ? 23.559 19.451 16.756 1.00 47.25 103 ILE A CA 1
ATOM 830 C C . ILE A 1 103 ? 24.403 18.226 17.145 1.00 47.25 103 ILE A C 1
ATOM 832 O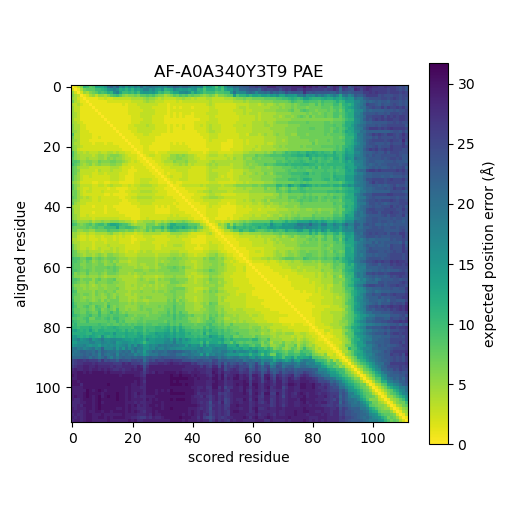 O . ILE A 1 103 ? 25.363 18.347 17.904 1.00 47.25 103 ILE A O 1
ATOM 836 N N . SER A 1 104 ? 24.032 17.045 16.662 1.00 38.75 104 SER A N 1
ATOM 837 C CA . SER A 1 104 ? 24.893 15.867 16.717 1.00 38.75 104 SER A CA 1
ATOM 838 C C . SER A 1 104 ? 25.124 15.416 15.284 1.00 38.75 104 SER A C 1
ATOM 840 O O . SER A 1 104 ? 24.437 14.544 14.760 1.00 38.75 104 SER A O 1
ATOM 842 N N . ASP A 1 105 ? 26.069 16.103 14.642 1.00 38.62 105 ASP A N 1
ATOM 843 C CA . ASP A 1 105 ? 26.880 15.502 13.593 1.00 38.62 105 ASP A CA 1
ATOM 844 C C . ASP A 1 105 ? 27.770 14.455 14.268 1.00 38.62 105 ASP A C 1
ATOM 846 O 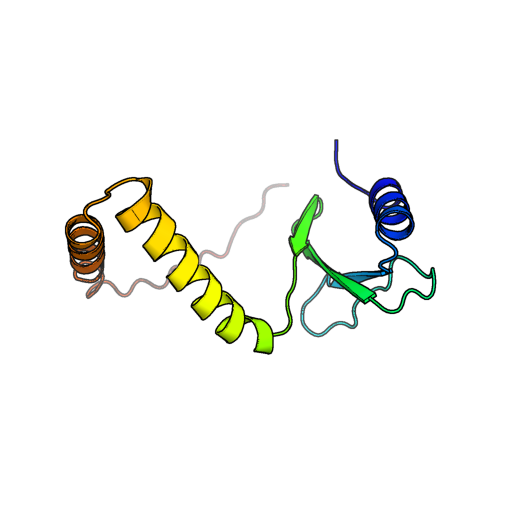O . ASP A 1 105 ? 28.577 14.783 15.143 1.00 38.62 105 ASP A O 1
ATOM 850 N N . SER A 1 106 ? 27.636 13.197 13.867 1.00 42.56 106 SER A N 1
ATOM 851 C CA . SER A 1 106 ? 28.705 12.216 14.026 1.00 42.56 106 SER A CA 1
ATOM 852 C C . SER A 1 106 ? 29.059 11.652 12.655 1.00 42.56 106 SER A C 1
ATOM 854 O O . SER A 1 106 ? 28.499 10.667 12.177 1.00 42.56 106 SER A O 1
ATOM 856 N N . GLU A 1 107 ? 29.999 12.340 12.008 1.00 45.47 107 GLU A N 1
ATOM 857 C CA . GLU A 1 107 ? 30.913 11.709 11.063 1.00 45.47 107 GLU A CA 1
ATOM 858 C C . GLU A 1 107 ? 31.909 10.806 11.821 1.00 45.47 107 GLU A C 1
ATOM 860 O O . GLU A 1 107 ? 32.252 11.071 12.977 1.00 45.47 107 GLU A O 1
ATOM 865 N N . ASP A 1 108 ? 32.372 9.783 11.096 1.00 45.50 108 ASP A N 1
ATOM 866 C CA . ASP A 1 108 ? 33.509 8.880 11.336 1.00 45.50 108 ASP A CA 1
ATOM 867 C C . ASP A 1 108 ? 33.350 7.776 12.418 1.00 45.50 108 ASP A C 1
ATOM 869 O O . ASP A 1 108 ? 32.795 7.968 13.491 1.00 45.50 108 ASP A O 1
ATOM 873 N N . ASP A 1 109 ? 33.801 6.530 12.220 1.00 43.97 109 ASP A N 1
ATOM 874 C CA . ASP A 1 109 ? 34.928 6.099 11.396 1.00 43.97 109 ASP A CA 1
ATOM 875 C C . ASP A 1 109 ? 34.897 4.583 11.074 1.00 43.97 109 ASP A C 1
ATOM 877 O O . ASP A 1 109 ? 34.267 3.763 11.746 1.00 43.97 109 ASP A O 1
ATOM 881 N N . SER A 1 110 ? 35.650 4.241 10.034 1.00 45.03 110 SER A N 1
ATOM 882 C CA . SER A 1 110 ? 35.973 2.931 9.459 1.00 45.03 110 SER A CA 1
ATOM 883 C C . SER A 1 110 ? 36.168 1.747 10.427 1.00 45.03 110 SER A C 1
ATOM 885 O O . SER A 1 110 ? 36.858 1.847 11.442 1.00 45.03 110 SER A O 1
ATOM 887 N N . CYS A 1 111 ? 35.711 0.554 10.011 1.00 42.31 111 CYS A N 1
ATOM 888 C CA . CYS A 1 111 ? 36.302 -0.723 10.429 1.00 42.31 111 CYS A CA 1
ATOM 889 C C . CYS A 1 111 ? 36.292 -1.777 9.297 1.00 42.31 111 CYS A C 1
ATOM 891 O O . CYS A 1 111 ? 35.346 -2.548 9.178 1.00 42.31 111 CYS A O 1
ATOM 893 N N . LYS A 1 112 ? 37.427 -1.813 8.577 1.00 43.19 112 LYS A N 1
ATOM 894 C CA . LYS A 1 112 ? 38.078 -2.913 7.819 1.00 43.19 112 LYS A CA 1
ATOM 895 C C . LYS A 1 112 ? 37.398 -3.529 6.595 1.00 43.19 112 LYS A C 1
ATOM 897 O O . LYS A 1 112 ? 36.425 -4.292 6.747 1.00 43.19 112 LYS A O 1
#

Solvent-accessible surface area (backbone atoms only — not comparable to full-at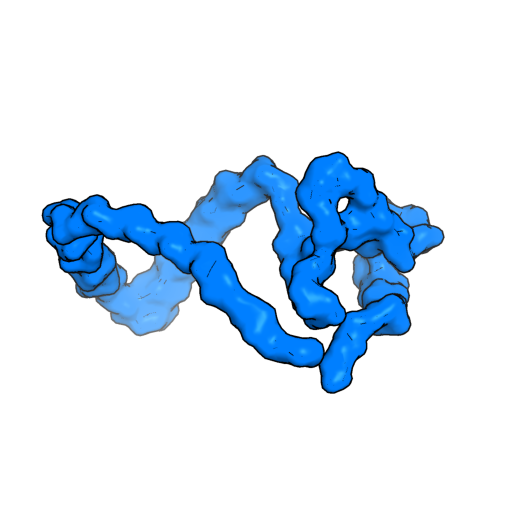om values): 7134 Å² total; per-residue (Å²): 140,77,92,48,72,67,58,53,52,51,50,23,66,74,70,52,29,24,40,35,37,36,71,54,88,98,53,85,60,47,71,78,47,86,79,81,42,95,43,72,47,44,31,33,47,44,94,92,81,43,79,44,84,55,75,64,75,80,48,54,63,59,49,50,54,53,49,50,54,51,48,50,45,43,36,51,70,68,69,63,46,66,58,69,63,54,51,56,59,52,63,66,58,71,75,75,76,84,81,78,95,70,89,78,84,79,80,86,78,89,83,134

pLDDT: mean 82.84, std 19.48, range [35.22, 98.12]

Foldseek 3Di:
DADDLVNQAVCCVVVVEWEWEAEDPPDHIDGSDDPPGPHYWYWYDPDPGDIDTDDDPVVVVVVVVVVVVVCCCCQCVPVVHPVVVVVVVVVVVVVPPPDDDDDDDDDDDDDD

Radius of gyration: 21.42 Å; Cα contacts (8 Å, |Δi|>4): 97; chains: 1; bounding box: 56×39×48 Å

Nearest PDB structures (foldseek):
  6ypt-assembly2_C  TM=7.653E-01  e=7.291E-02  Turnip yellow mosaic virus
  3by4-assembly1_A  TM=8.113E-01  e=2.991E-01  Saccharomyces cerevisiae
  5lwa-assembly2_B  TM=7.537E-01  e=2.615E-01  Turnip yellow mosaic virus
  3von-assembly13_c  TM=7.048E-01  e=3.422E-01  Homo sapiens
  6ks5-assembly1_A  TM=5.006E-01  e=1.020E-01  Legionella pneumophila

Sequence (112 aa):
EWVGQVEISALSLMYRKDFIIYREPNVSPSQVTENNFPEKVLLCFSNGNHYDIVYPIKYKESSAVCQSLLYELLYEKVFKTDVSKILMGLDTSEVADENNSEISDSEDDSCK

Mean predicted aligned error: 11.63 Å

Organism: Lipotes vexillifer (NCBI:txid118797)

Secondary structure (DSSP, 8-state):
----HHHHHHHHHHHTEEEEEE-STTSPPEE---S--SEEEEEEEETTTEEEE---TTHHHHHHHHHHHHHHIIIIIIS---HHHHHHHHHTTTTS-SS-------------

InterPro domains:
  IPR003323 OTU domain [PS50802] (1-57)
  IPR038765 Papain-like cysteine peptidase superfamily [SSF54001] (2-57)